Protein AF-X1HKL9-F1 (afdb_monomer)

Solvent-accessi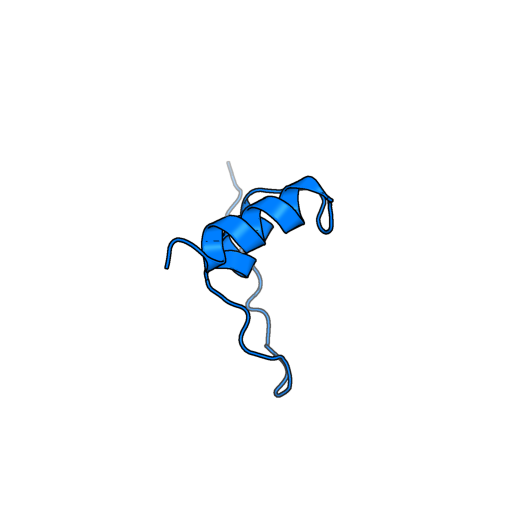ble surface area (backbone atoms only — not comparable to full-atom values): 3425 Å² total; per-residue (Å²): 136,90,78,87,80,80,75,79,85,76,82,77,68,94,82,67,78,84,74,48,72,43,53,58,53,48,60,70,73,43,93,69,79,93,37,77,67,56,54,53,52,35,53,51,49,61,67,76,104

Radius of gyration: 14.14 Å; Cα contacts (8 Å, |Δi|>4): 13; chains: 1; bounding box: 31×30×36 Å

Foldseek 3Di:
DDDPPPDDDDPDPPDDDDDDPLNVVLVVVDPDPPDPVSVVSSVVVVVVD

Sequence (49 aa):
MTKKKKKKKSTYKKGGTVKDACYHKIKRQYKVFPSAYASGAIAKCRKNK

Mean predicted aligned error: 11.49 Å

Organism: NCBI:txid412755

pLDDT: mean 74.84, std 14.67, range [44.72, 90.62]

Structure (mmCIF, N/CA/C/O backbone):
data_AF-X1HKL9-F1
#
_entry.id   AF-X1HKL9-F1
#
loop_
_atom_site.group_PDB
_atom_site.id
_atom_site.type_symbol
_atom_site.label_atom_id
_atom_site.label_alt_id
_atom_site.label_comp_id
_atom_site.label_asym_id
_atom_site.label_entity_id
_atom_site.label_seq_id
_atom_site.pdbx_PDB_ins_code
_atom_site.Cartn_x
_atom_site.Cartn_y
_atom_site.Cartn_z
_atom_site.occupancy
_atom_site.B_iso_or_equiv
_atom_site.auth_seq_id
_atom_site.auth_comp_id
_atom_site.auth_asym_id
_atom_site.auth_atom_id
_atom_site.pdbx_PDB_model_num
ATOM 1 N N . MET A 1 1 ? -18.720 12.785 -21.635 1.00 44.72 1 MET A N 1
ATOM 2 C CA . ME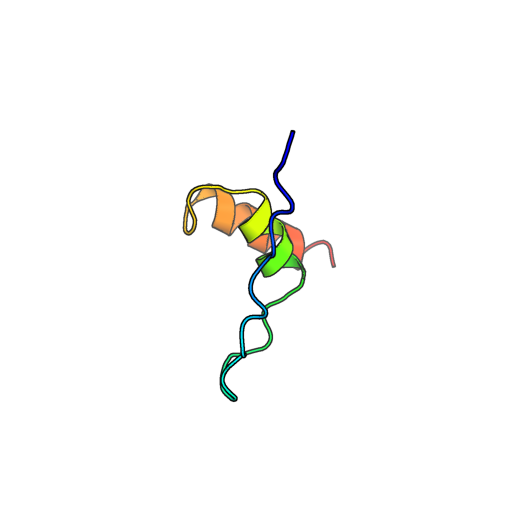T A 1 1 ? -17.854 11.658 -22.053 1.00 44.72 1 MET A CA 1
ATOM 3 C C . MET A 1 1 ? -17.456 10.803 -20.849 1.00 44.72 1 MET A C 1
ATOM 5 O O . MET A 1 1 ? -16.612 11.163 -20.046 1.00 44.72 1 MET A O 1
ATOM 9 N N . THR A 1 2 ? -18.180 9.696 -20.701 1.00 54.56 2 THR A N 1
ATOM 10 C CA . THR A 1 2 ? -17.805 8.383 -20.143 1.00 54.56 2 THR A CA 1
ATOM 11 C C . THR A 1 2 ? -16.397 8.167 -19.552 1.00 54.56 2 THR A C 1
ATOM 13 O O . THR A 1 2 ? -15.417 8.122 -20.293 1.00 54.56 2 THR A O 1
ATOM 16 N N . LYS A 1 3 ? -16.333 7.767 -18.268 1.00 54.72 3 LYS A N 1
ATOM 17 C CA . LYS A 1 3 ? -15.871 6.416 -17.847 1.00 54.72 3 LYS A CA 1
ATOM 18 C C . LYS A 1 3 ? -16.048 6.203 -16.332 1.00 54.72 3 LYS A C 1
ATOM 20 O O . LYS A 1 3 ? -15.139 6.382 -15.526 1.00 54.72 3 LYS A O 1
ATOM 25 N N . LYS A 1 4 ? -17.241 5.735 -15.952 1.00 55.25 4 LYS A N 1
ATOM 26 C CA . LYS A 1 4 ? -17.567 5.188 -14.625 1.00 55.25 4 LYS A CA 1
ATOM 27 C C . LYS A 1 4 ? -16.754 3.894 -14.427 1.00 55.25 4 LYS A C 1
ATOM 29 O O . LYS A 1 4 ? -17.186 2.818 -14.831 1.00 55.25 4 LYS A O 1
ATOM 34 N N . LYS A 1 5 ? -15.536 3.980 -13.874 1.00 56.50 5 LYS A N 1
ATOM 35 C CA . LYS A 1 5 ? -14.701 2.801 -13.564 1.00 56.50 5 LYS A CA 1
ATOM 36 C C . LYS A 1 5 ? -15.332 2.013 -12.405 1.00 56.50 5 LYS A C 1
ATOM 38 O O . LYS A 1 5 ? -14.996 2.223 -11.244 1.00 56.50 5 LYS A O 1
ATOM 43 N N . LYS A 1 6 ? -16.248 1.090 -12.727 1.00 55.94 6 LYS A N 1
ATOM 44 C CA . LYS A 1 6 ? -16.745 0.042 -11.818 1.00 55.94 6 LYS A CA 1
ATOM 45 C C . LYS A 1 6 ? -15.548 -0.788 -11.326 1.00 55.94 6 LYS A C 1
ATOM 47 O O . LYS A 1 6 ? -15.019 -1.610 -12.071 1.00 55.94 6 LYS A O 1
ATOM 52 N N . LYS A 1 7 ? -15.091 -0.583 -10.086 1.00 56.72 7 LYS A N 1
ATOM 53 C CA . LYS A 1 7 ? -14.132 -1.499 -9.447 1.00 56.72 7 LYS A CA 1
ATOM 54 C C . LYS A 1 7 ? -14.888 -2.739 -8.971 1.00 56.72 7 LYS A C 1
ATOM 56 O O . LYS A 1 7 ? -15.781 -2.642 -8.136 1.00 56.72 7 LYS A O 1
ATOM 61 N N . LYS A 1 8 ? -14.545 -3.885 -9.565 1.00 51.69 8 LYS A N 1
ATOM 62 C CA . LYS A 1 8 ? -15.079 -5.218 -9.259 1.00 51.69 8 LY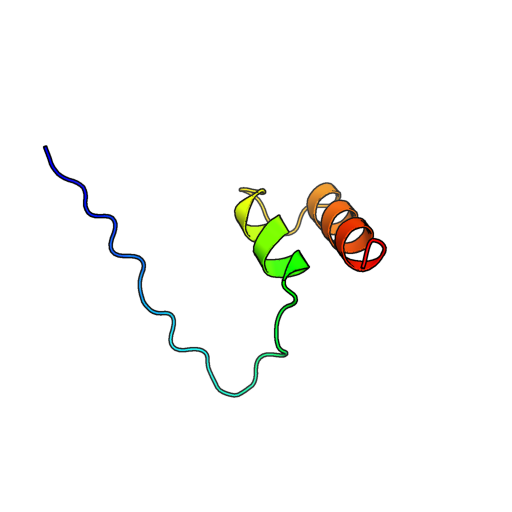S A CA 1
ATOM 63 C C . LYS A 1 8 ? -15.006 -5.486 -7.747 1.00 51.69 8 LYS A C 1
ATOM 65 O O . LYS A 1 8 ? -13.934 -5.350 -7.160 1.00 51.69 8 LYS A O 1
ATOM 70 N N . LYS A 1 9 ? -16.134 -5.866 -7.131 1.00 50.69 9 LYS A N 1
ATO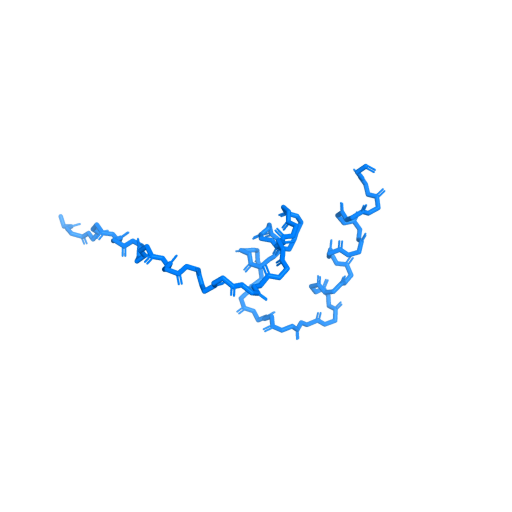M 71 C CA . LYS A 1 9 ? -16.179 -6.403 -5.762 1.00 50.69 9 LYS A CA 1
ATOM 72 C C . LYS A 1 9 ? -15.422 -7.732 -5.772 1.00 50.69 9 LYS A C 1
ATOM 74 O O . LYS A 1 9 ? -15.902 -8.708 -6.337 1.00 50.69 9 LYS A O 1
ATOM 79 N N . SER A 1 10 ? -14.211 -7.747 -5.223 1.00 55.53 10 SER A N 1
ATOM 80 C CA . SER A 1 10 ? -13.440 -8.975 -5.054 1.00 55.53 10 SER A CA 1
ATOM 81 C C . SER A 1 10 ? -14.081 -9.802 -3.945 1.00 55.53 10 SER A C 1
ATOM 83 O O . SER A 1 10 ? -14.040 -9.424 -2.777 1.00 55.53 10 SER A O 1
ATOM 85 N N . THR A 1 11 ? -14.686 -10.920 -4.316 1.00 58.97 11 THR A N 1
ATOM 86 C CA . THR A 1 11 ? -15.105 -11.986 -3.408 1.00 58.97 11 THR A CA 1
ATOM 87 C C . THR A 1 11 ? -13.854 -12.565 -2.738 1.00 58.97 11 THR A C 1
ATOM 89 O O . THR A 1 11 ? -13.096 -13.304 -3.368 1.00 58.97 11 THR A O 1
ATOM 92 N N . TYR A 1 12 ? -13.562 -12.168 -1.497 1.00 57.78 12 TYR A N 1
ATOM 93 C CA . TYR A 1 12 ? -12.408 -12.685 -0.759 1.00 57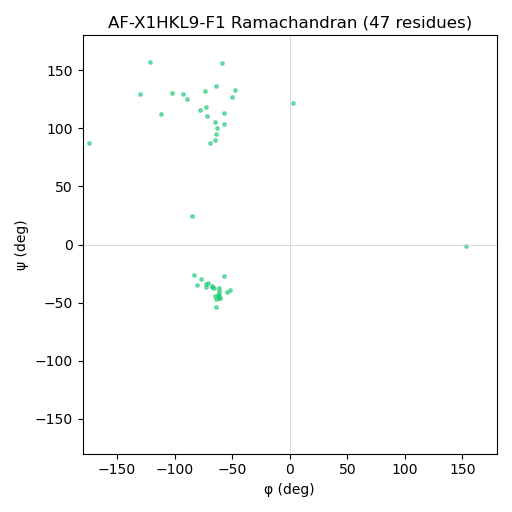.78 12 TYR A CA 1
ATOM 94 C C . TYR A 1 12 ? -12.699 -14.131 -0.325 1.00 57.78 12 TYR A C 1
ATOM 96 O O . TYR A 1 12 ? -13.660 -14.373 0.403 1.00 57.78 12 TYR A O 1
ATOM 104 N N . LYS A 1 13 ? -11.897 -15.101 -0.795 1.00 61.06 13 LYS A N 1
ATOM 105 C CA . LYS A 1 13 ? -11.974 -16.498 -0.337 1.00 61.06 13 LYS A CA 1
ATOM 106 C C . LYS A 1 13 ? -11.615 -16.573 1.154 1.00 61.06 13 LYS A C 1
ATOM 108 O O . LYS A 1 13 ? -10.654 -15.944 1.600 1.00 61.06 13 LYS A O 1
ATOM 113 N N . LYS A 1 14 ? -12.400 -17.353 1.900 1.00 58.44 14 LYS A N 1
ATOM 114 C CA . LYS A 1 14 ? -12.263 -17.653 3.333 1.00 58.44 14 LYS A CA 1
ATOM 115 C C . LYS A 1 14 ? -10.941 -18.418 3.535 1.00 58.44 14 LYS A C 1
ATOM 117 O O . LYS A 1 14 ? -10.885 -19.607 3.256 1.00 58.44 14 LYS A O 1
ATOM 122 N N . GLY A 1 15 ? -9.857 -17.716 3.873 1.00 60.91 15 GLY A N 1
ATOM 123 C CA . GLY A 1 15 ? -8.522 -18.325 4.016 1.00 60.91 15 GLY A CA 1
ATOM 124 C C . GLY A 1 15 ? -7.315 -17.410 3.768 1.00 60.91 15 GLY A C 1
ATOM 125 O O . GLY A 1 15 ? -6.183 -17.856 3.900 1.00 60.91 15 GLY A O 1
ATOM 126 N N . GLY A 1 16 ? -7.510 -16.137 3.410 1.00 60.22 16 GLY A N 1
ATOM 127 C CA . GLY A 1 16 ? -6.414 -15.165 3.357 1.00 60.22 16 GLY A CA 1
ATOM 128 C C . GLY A 1 16 ? -6.228 -14.474 4.705 1.00 60.22 16 GLY A C 1
ATOM 129 O O . GLY A 1 16 ? -7.178 -13.874 5.205 1.00 60.22 16 GLY A O 1
ATOM 130 N N . THR A 1 17 ? -5.019 -14.516 5.268 1.00 64.88 17 THR A N 1
ATOM 131 C CA . THR A 1 17 ? -4.635 -13.656 6.396 1.00 64.88 17 THR A CA 1
ATOM 132 C C . THR A 1 17 ? -5.036 -12.209 6.102 1.00 64.88 17 THR A C 1
ATOM 134 O O . THR A 1 17 ? -4.841 -11.713 4.984 1.00 64.88 17 THR A O 1
ATOM 137 N N . VAL A 1 18 ? -5.666 -11.548 7.081 1.00 75.12 18 VAL A N 1
ATOM 138 C CA . VAL A 1 18 ? -6.121 -10.160 6.940 1.00 75.12 18 VAL A CA 1
ATOM 139 C C . VAL A 1 18 ? -4.908 -9.316 6.578 1.00 75.12 18 VAL A C 1
ATOM 141 O O . VAL A 1 18 ? -3.964 -9.192 7.355 1.00 75.12 18 VAL A O 1
ATOM 144 N N . LYS A 1 19 ? -4.893 -8.780 5.358 1.00 80.19 19 LYS A N 1
ATOM 145 C CA . LYS A 1 19 ? -3.772 -7.961 4.910 1.00 80.19 19 LYS A CA 1
ATOM 146 C C . LYS A 1 19 ? -3.853 -6.611 5.607 1.00 80.19 19 LYS A C 1
ATOM 148 O O . LYS A 1 19 ? -4.903 -5.974 5.609 1.00 80.19 19 LYS A O 1
ATOM 153 N N . ASP A 1 20 ? -2.732 -6.167 6.162 1.00 87.44 20 ASP A N 1
ATOM 154 C CA . ASP A 1 20 ? -2.679 -4.916 6.913 1.00 87.44 20 ASP A CA 1
ATOM 155 C C . ASP A 1 20 ? -3.109 -3.708 6.076 1.00 87.44 20 ASP A C 1
ATOM 157 O O . ASP A 1 20 ? -2.911 -3.652 4.855 1.00 87.44 20 ASP A O 1
ATOM 161 N N . ALA A 1 21 ? -3.555 -2.657 6.767 1.00 87.31 21 ALA A N 1
ATOM 162 C CA . ALA A 1 21 ? -3.752 -1.341 6.165 1.00 87.31 21 ALA A CA 1
ATOM 163 C C . ALA A 1 21 ? -2.489 -0.865 5.420 1.00 87.31 21 ALA A C 1
ATOM 165 O O . ALA A 1 21 ? -2.579 -0.344 4.308 1.00 87.31 21 ALA A O 1
ATOM 166 N N . CYS A 1 22 ? -1.303 -1.133 5.979 1.00 89.56 22 CYS A N 1
ATOM 167 C CA . CYS A 1 22 ? -0.021 -0.843 5.342 1.00 89.56 22 CYS A CA 1
ATOM 168 C C . CYS A 1 22 ? 0.184 -1.597 4.026 1.00 89.56 22 CYS A C 1
ATOM 170 O O . CYS A 1 22 ? 0.600 -0.995 3.038 1.00 89.56 22 CYS A O 1
ATOM 172 N N . TYR A 1 23 ? -0.172 -2.883 3.966 1.00 87.38 23 TYR A N 1
ATOM 173 C CA . TYR A 1 23 ? -0.071 -3.666 2.734 1.00 87.38 23 TYR A CA 1
ATOM 174 C C . TYR A 1 23 ? -0.957 -3.072 1.633 1.00 87.38 23 TYR A C 1
ATOM 176 O O . TYR A 1 23 ? -0.516 -2.879 0.500 1.00 87.38 23 TYR A O 1
ATOM 184 N N . HIS A 1 24 ? -2.203 -2.730 1.967 1.00 86.69 24 HIS A N 1
ATOM 185 C CA . HIS A 1 24 ? -3.130 -2.119 1.017 1.00 86.69 24 HIS A CA 1
ATOM 186 C C . HIS A 1 24 ? -2.710 -0.707 0.592 1.00 86.69 24 HIS A C 1
ATOM 188 O O . HIS A 1 24 ? -2.885 -0.354 -0.575 1.00 86.69 24 HIS A O 1
ATOM 194 N N . LYS A 1 25 ? -2.140 0.089 1.505 1.00 88.00 25 LYS A N 1
ATOM 195 C CA . LYS A 1 25 ? -1.623 1.436 1.225 1.00 88.00 25 LYS A CA 1
ATOM 196 C C . LYS A 1 25 ? -0.459 1.385 0.237 1.00 88.00 25 LYS A C 1
ATOM 198 O O . LYS A 1 25 ? -0.532 2.014 -0.816 1.00 88.00 25 LYS A O 1
ATOM 203 N N . ILE A 1 26 ? 0.561 0.579 0.530 1.00 90.06 26 ILE A N 1
ATOM 204 C CA . ILE A 1 26 ? 1.744 0.436 -0.326 1.00 90.06 26 ILE A CA 1
ATOM 205 C C . ILE A 1 26 ? 1.370 -0.175 -1.678 1.00 90.06 26 ILE A C 1
ATOM 207 O O . ILE A 1 26 ? 1.740 0.362 -2.719 1.00 90.06 26 ILE A O 1
ATOM 211 N N . LYS A 1 27 ? 0.542 -1.225 -1.703 1.00 87.06 27 LYS A N 1
ATOM 212 C CA . LYS A 1 27 ? 0.086 -1.845 -2.958 1.00 87.06 27 LYS A CA 1
ATOM 213 C C . LYS A 1 27 ? -0.619 -0.863 -3.905 1.00 87.06 27 LYS A C 1
ATOM 215 O O . LYS A 1 27 ? -0.633 -1.085 -5.109 1.00 87.06 27 LYS A O 1
ATOM 220 N N . ARG A 1 28 ? -1.238 0.200 -3.382 1.00 87.44 28 ARG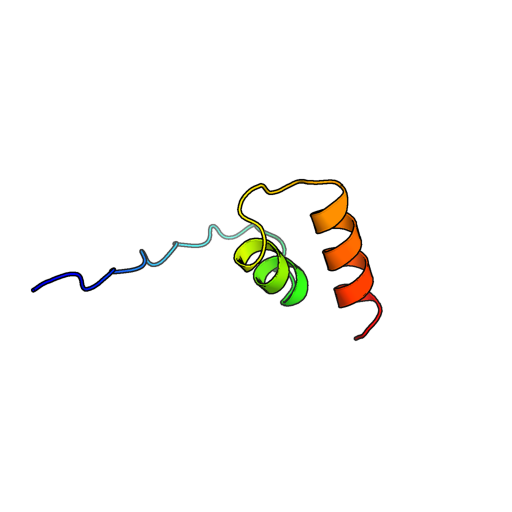 A N 1
ATOM 221 C CA . ARG A 1 28 ? -1.881 1.244 -4.199 1.00 87.44 28 ARG A CA 1
ATOM 222 C C . ARG A 1 28 ? -0.900 2.306 -4.693 1.00 87.44 28 ARG A C 1
ATOM 224 O O . ARG A 1 28 ? -1.190 2.920 -5.712 1.00 87.44 28 ARG A O 1
ATOM 231 N N . GLN A 1 29 ? 0.207 2.530 -3.984 1.00 85.25 29 GLN A N 1
ATOM 232 C CA . GLN A 1 29 ? 1.226 3.506 -4.374 1.00 85.25 29 GLN A CA 1
ATOM 233 C C . GLN A 1 29 ? 2.184 2.976 -5.444 1.00 85.25 29 GLN A C 1
ATOM 235 O O . GLN A 1 29 ? 2.603 3.740 -6.307 1.00 85.25 29 GLN A O 1
ATOM 240 N N . TYR A 1 30 ? 2.512 1.682 -5.423 1.00 84.00 30 TYR A N 1
ATOM 241 C CA . TYR A 1 30 ? 3.483 1.109 -6.356 1.00 84.00 30 TYR A CA 1
ATOM 242 C C . TYR A 1 30 ? 2.807 0.348 -7.495 1.00 84.00 30 TYR A C 1
ATOM 244 O O . TYR A 1 30 ? 1.955 -0.511 -7.274 1.00 84.00 30 TYR A O 1
ATOM 252 N N . LYS A 1 31 ? 3.225 0.647 -8.732 1.00 79.12 31 LYS A N 1
ATOM 253 C CA . LYS A 1 31 ? 2.755 -0.034 -9.951 1.00 79.12 31 LYS A CA 1
ATOM 254 C C . LYS A 1 31 ? 3.331 -1.449 -10.081 1.00 79.12 31 LYS A C 1
ATOM 256 O O . LYS A 1 31 ? 2.641 -2.337 -10.571 1.00 79.12 31 LYS A O 1
ATOM 261 N N . VAL A 1 32 ? 4.571 -1.650 -9.630 1.00 82.50 32 VAL A N 1
ATOM 262 C CA . VAL A 1 32 ? 5.268 -2.944 -9.643 1.00 82.50 32 VAL A CA 1
ATOM 263 C C . VAL A 1 32 ? 5.434 -3.417 -8.200 1.00 82.50 32 VAL A C 1
ATOM 265 O O . VAL A 1 32 ? 6.137 -2.795 -7.405 1.00 82.50 32 VAL A O 1
ATOM 268 N N . PHE A 1 33 ? 4.738 -4.498 -7.855 1.00 75.38 33 PHE A N 1
ATOM 269 C CA . PHE A 1 33 ? 4.773 -5.153 -6.548 1.00 75.38 33 PHE A CA 1
ATOM 270 C C . PHE A 1 33 ? 4.992 -6.650 -6.793 1.00 75.38 33 PHE A C 1
ATOM 272 O O . PHE A 1 33 ? 4.218 -7.199 -7.581 1.00 75.38 33 PHE A O 1
ATOM 279 N N . PRO A 1 34 ? 5.957 -7.339 -6.154 1.00 80.88 34 PRO A N 1
ATOM 280 C CA . PRO A 1 34 ? 6.851 -6.939 -5.058 1.00 80.88 34 PRO A CA 1
ATOM 281 C C . PRO A 1 34 ? 8.197 -6.371 -5.549 1.00 80.88 34 PRO A C 1
ATOM 283 O O . PRO A 1 34 ? 8.887 -6.987 -6.351 1.00 80.88 34 PRO A O 1
ATOM 286 N N . SER A 1 35 ? 8.590 -5.201 -5.047 1.00 84.19 35 SER A N 1
ATOM 287 C CA . SER A 1 35 ? 9.902 -4.592 -5.316 1.00 84.19 35 SER A CA 1
ATOM 288 C C . SER A 1 35 ? 10.661 -4.362 -4.010 1.00 84.19 35 SER A C 1
ATOM 290 O O . SER A 1 35 ? 10.041 -4.238 -2.951 1.00 84.19 35 SER A O 1
ATOM 292 N N . ALA A 1 36 ? 11.993 -4.263 -4.075 1.00 85.50 36 ALA A N 1
ATOM 293 C CA . ALA A 1 36 ? 12.835 -3.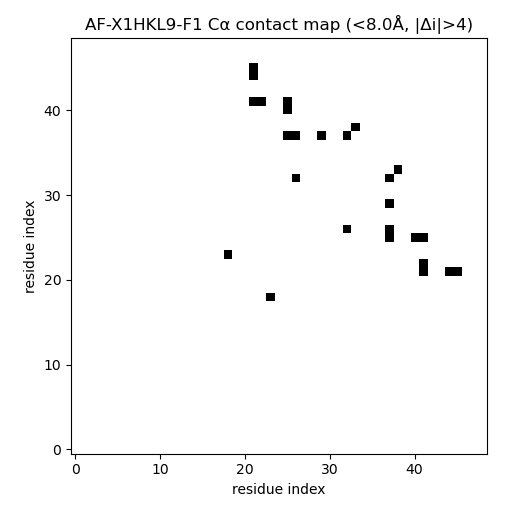999 -2.903 1.00 85.50 36 ALA A CA 1
ATOM 294 C C . ALA A 1 36 ? 12.398 -2.727 -2.146 1.00 85.50 36 ALA A C 1
ATOM 296 O O . ALA A 1 36 ? 12.289 -2.720 -0.919 1.00 85.50 36 ALA A O 1
ATOM 297 N N . TYR A 1 37 ? 12.037 -1.675 -2.887 1.00 82.19 37 TYR A N 1
ATOM 298 C CA . TYR A 1 37 ? 11.574 -0.410 -2.318 1.00 82.19 37 TYR A CA 1
ATOM 299 C C . TYR A 1 37 ? 10.155 -0.499 -1.719 1.00 82.19 37 TYR A C 1
ATOM 301 O O . TYR A 1 37 ? 9.898 0.059 -0.651 1.00 82.19 37 TYR A O 1
ATOM 309 N N . ALA A 1 38 ? 9.240 -1.264 -2.334 1.00 87.56 38 ALA A N 1
ATOM 310 C CA . ALA A 1 38 ? 7.909 -1.499 -1.768 1.00 87.56 38 ALA A CA 1
ATOM 311 C C . ALA A 1 38 ? 7.974 -2.301 -0.455 1.00 87.56 38 ALA A C 1
ATOM 313 O O . ALA A 1 38 ? 7.236 -2.001 0.486 1.00 87.56 38 ALA A O 1
ATOM 314 N N . SER A 1 39 ? 8.879 -3.280 -0.357 1.00 86.31 39 SER A N 1
ATOM 315 C CA . SER A 1 39 ? 9.116 -4.037 0.879 1.00 86.31 39 SER A CA 1
ATOM 316 C C . SER A 1 39 ? 9.614 -3.136 2.015 1.00 86.31 39 SER A C 1
ATOM 318 O O . SER A 1 39 ? 9.084 -3.204 3.127 1.00 86.31 39 SER A O 1
ATOM 320 N N . GLY A 1 40 ? 10.551 -2.222 1.731 1.00 90.56 40 GLY A N 1
ATOM 321 C CA . GLY A 1 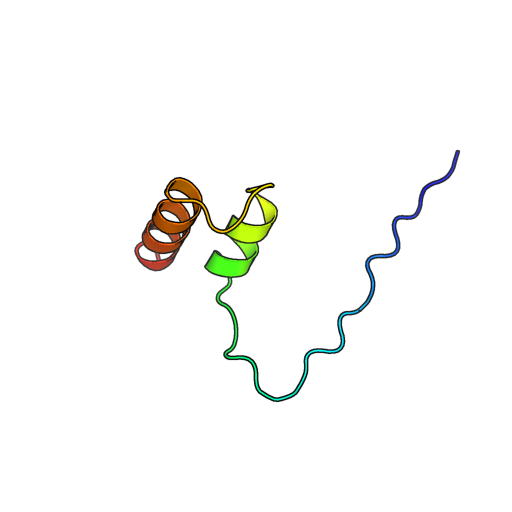40 ? 11.019 -1.226 2.703 1.00 90.56 4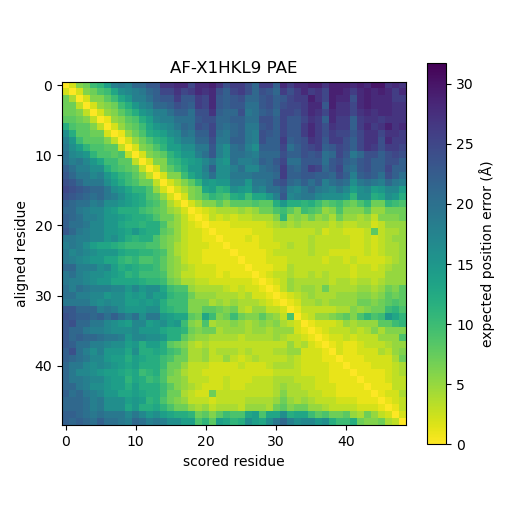0 GLY A CA 1
ATOM 322 C C . GLY A 1 40 ? 9.906 -0.286 3.184 1.00 90.56 40 GLY A C 1
ATOM 323 O O . GLY A 1 40 ? 9.786 -0.011 4.380 1.00 90.56 40 GLY A O 1
ATOM 324 N N . ALA A 1 41 ? 9.024 0.142 2.277 1.00 90.06 41 ALA A N 1
ATOM 325 C CA . ALA A 1 41 ? 7.885 0.993 2.615 1.00 90.06 41 ALA A CA 1
ATOM 326 C C . ALA A 1 41 ? 6.837 0.277 3.491 1.00 90.06 41 ALA A C 1
ATOM 328 O O . ALA A 1 41 ? 6.268 0.893 4.396 1.00 90.06 41 ALA A O 1
ATOM 329 N N . ILE A 1 42 ? 6.606 -1.028 3.280 1.00 89.38 42 ILE A N 1
ATOM 330 C CA . ILE A 1 42 ? 5.741 -1.837 4.159 1.00 89.38 42 ILE A CA 1
ATOM 331 C C . ILE A 1 42 ? 6.342 -1.923 5.558 1.00 89.38 42 ILE A C 1
ATOM 333 O O . ILE A 1 42 ? 5.623 -1.706 6.532 1.00 89.38 42 ILE A O 1
ATOM 337 N N . ALA A 1 43 ? 7.642 -2.213 5.663 1.00 90.62 43 ALA A N 1
ATOM 338 C CA . ALA A 1 43 ? 8.322 -2.325 6.948 1.00 90.62 43 ALA A CA 1
ATOM 339 C C . ALA A 1 43 ? 8.255 -1.009 7.735 1.00 90.62 43 ALA A C 1
ATOM 341 O O . ALA A 1 43 ? 7.878 -1.017 8.903 1.00 90.62 43 ALA A O 1
ATOM 342 N N . LYS A 1 44 ? 8.525 0.132 7.087 1.00 90.62 44 LYS A N 1
ATOM 343 C CA . LYS A 1 44 ? 8.388 1.456 7.714 1.00 90.62 44 LYS A CA 1
ATOM 344 C C . LYS A 1 44 ? 6.949 1.736 8.152 1.00 90.62 44 LYS A C 1
ATOM 346 O O . LYS A 1 44 ? 6.727 2.169 9.274 1.00 90.62 44 LYS A O 1
ATOM 351 N N . CYS A 1 45 ? 5.964 1.436 7.303 1.00 90.38 45 CYS A N 1
ATOM 352 C CA . CYS A 1 45 ? 4.553 1.628 7.646 1.00 90.38 45 CYS A CA 1
ATOM 353 C C . CYS A 1 45 ? 4.123 0.775 8.849 1.00 90.38 45 CYS A C 1
ATOM 355 O O . CYS A 1 45 ? 3.350 1.245 9.675 1.00 90.38 45 CYS A O 1
ATOM 357 N N . ARG A 1 46 ? 4.634 -0.458 8.965 1.00 90.06 46 ARG A N 1
ATOM 358 C CA . ARG A 1 46 ? 4.362 -1.333 10.113 1.00 90.06 46 ARG A CA 1
ATOM 359 C C . ARG A 1 46 ? 5.049 -0.869 11.403 1.00 90.06 46 ARG A C 1
ATOM 361 O O . ARG A 1 46 ? 4.478 -1.082 12.459 1.00 90.06 46 ARG A O 1
ATOM 368 N N . LYS A 1 47 ? 6.238 -0.258 11.319 1.00 85.50 47 LYS A N 1
ATOM 369 C CA . LYS A 1 47 ? 6.995 0.257 12.479 1.00 85.50 47 LYS A CA 1
ATOM 370 C C . LYS A 1 47 ? 6.457 1.579 13.032 1.00 85.50 47 LYS A C 1
ATOM 372 O O . LYS A 1 47 ? 6.613 1.845 14.211 1.00 85.50 47 LYS A O 1
ATOM 377 N N . ASN A 1 48 ? 5.853 2.409 12.187 1.00 71.81 48 ASN A N 1
ATOM 378 C CA . ASN A 1 48 ? 5.277 3.703 12.571 1.00 71.81 48 ASN A CA 1
ATOM 379 C C . ASN A 1 48 ? 3.835 3.587 13.116 1.00 71.81 48 ASN A C 1
ATOM 381 O O . ASN A 1 48 ? 3.064 4.538 12.978 1.00 71.81 48 ASN A O 1
ATOM 385 N N . LYS A 1 49 ? 3.445 2.428 13.654 1.00 60.69 49 LYS A N 1
ATOM 386 C CA . LYS A 1 49 ? 2.098 2.157 14.164 1.00 60.69 49 LYS A CA 1
ATOM 387 C C . LYS A 1 49 ? 2.137 1.852 15.652 1.00 60.69 49 LYS A C 1
ATOM 389 O O . LYS A 1 49 ? 3.136 1.236 16.074 1.00 60.69 49 LYS A O 1
#

Secondary structure (DSSP, 8-state):
-------------TT-----HHHHHHHHH-SSSS-HHHHHHHHHHHHT-